Protein AF-A0A1X0P0J3-F1 (afdb_monomer_lite)

pLDDT: mean 72.19, std 22.81, range [39.84, 98.62]

Structure (mmCIF, N/CA/C/O backbone):
data_AF-A0A1X0P0J3-F1
#
_entry.id   AF-A0A1X0P0J3-F1
#
loop_
_atom_site.group_PDB
_atom_site.id
_atom_site.type_symbol
_atom_site.label_atom_id
_atom_site.label_alt_id
_atom_site.label_comp_id
_atom_site.label_asym_id
_atom_site.label_entity_id
_atom_site.label_seq_id
_atom_site.pdbx_PDB_ins_code
_atom_site.Cartn_x
_atom_site.Cartn_y
_atom_site.Cartn_z
_atom_site.occupancy
_atom_site.B_iso_or_equiv
_atom_site.auth_seq_id
_atom_site.auth_comp_id
_atom_site.auth_asym_id
_atom_site.auth_atom_id
_atom_site.pdbx_PDB_model_num
ATOM 1 N N . ASN A 1 1 ? -61.543 55.294 -42.633 1.00 41.19 1 ASN A N 1
ATOM 2 C CA . ASN A 1 1 ? -61.631 54.876 -41.220 1.00 41.19 1 ASN A CA 1
ATOM 3 C C . ASN A 1 1 ? -60.413 54.058 -40.850 1.00 41.19 1 ASN A C 1
ATOM 5 O O . ASN A 1 1 ? -60.081 53.124 -41.562 1.00 41.19 1 ASN A O 1
ATOM 9 N N . ASN A 1 2 ? -59.740 54.522 -39.799 1.00 43.94 2 ASN A N 1
ATOM 10 C CA . ASN A 1 2 ? -58.413 54.16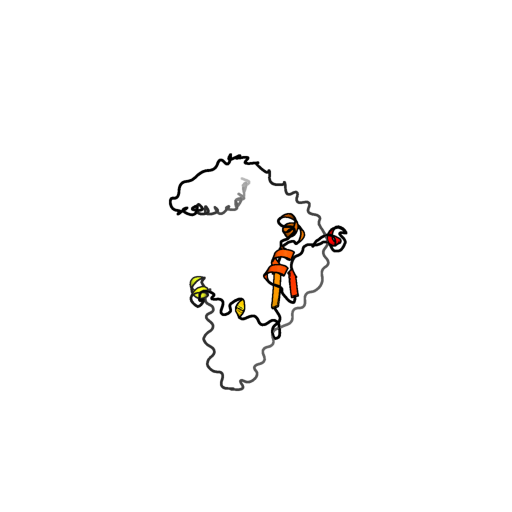6 -39.297 1.00 43.94 2 ASN A CA 1
ATOM 11 C C . ASN A 1 2 ? -58.091 52.665 -39.238 1.00 43.94 2 ASN A C 1
ATOM 13 O O . ASN A 1 2 ? -58.810 51.905 -38.595 1.00 43.94 2 ASN A O 1
ATOM 17 N N . ASN A 1 3 ? -56.944 52.284 -39.810 1.00 49.81 3 ASN A N 1
ATOM 18 C CA . ASN A 1 3 ? -56.288 51.001 -39.559 1.00 49.81 3 ASN A CA 1
ATOM 19 C C . ASN A 1 3 ? -55.275 51.162 -38.416 1.00 49.81 3 ASN A C 1
ATOM 21 O O . ASN A 1 3 ? -54.282 51.877 -38.547 1.00 49.81 3 ASN A O 1
ATOM 25 N N . ASN A 1 4 ? -55.564 50.504 -37.291 1.00 55.84 4 ASN A N 1
ATOM 26 C CA . ASN A 1 4 ? -54.748 50.472 -36.080 1.00 55.84 4 ASN A CA 1
ATOM 27 C C . ASN A 1 4 ? -53.515 49.569 -36.252 1.00 55.84 4 ASN A C 1
ATOM 29 O O . ASN A 1 4 ? -53.642 48.367 -36.477 1.00 55.84 4 ASN A O 1
A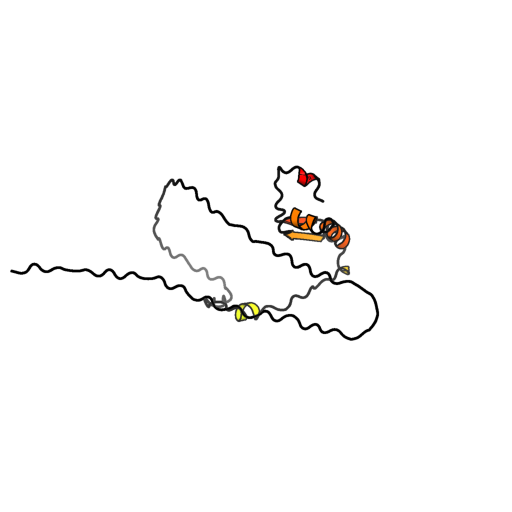TOM 33 N N . ASN A 1 5 ? -52.332 50.156 -36.061 1.00 53.38 5 ASN A N 1
ATOM 34 C CA . ASN A 1 5 ? -51.058 49.460 -35.879 1.00 53.38 5 ASN A CA 1
ATOM 35 C C . ASN A 1 5 ? -50.952 48.909 -34.446 1.00 53.38 5 ASN A C 1
ATOM 37 O O . ASN A 1 5 ? -50.861 49.683 -33.494 1.00 53.38 5 ASN A O 1
ATOM 41 N N . ASN A 1 6 ? -50.896 47.583 -34.299 1.00 53.59 6 ASN A N 1
ATOM 42 C CA . ASN A 1 6 ? -50.547 46.907 -33.046 1.00 53.59 6 ASN A CA 1
ATOM 43 C C . ASN A 1 6 ? -49.042 46.587 -33.020 1.00 53.59 6 ASN A C 1
ATOM 45 O O . ASN A 1 6 ? -48.589 45.651 -33.678 1.00 53.59 6 ASN A O 1
ATOM 49 N N . ASN A 1 7 ? -48.282 47.346 -32.226 1.00 49.31 7 ASN A N 1
ATOM 50 C CA . ASN A 1 7 ? -46.892 47.048 -31.872 1.00 49.31 7 ASN A CA 1
ATOM 51 C C . ASN A 1 7 ? -46.847 46.135 -30.635 1.00 49.31 7 ASN A C 1
ATOM 53 O O . ASN A 1 7 ? -47.183 46.564 -29.532 1.00 49.31 7 ASN A O 1
ATOM 57 N N . ASN A 1 8 ? -46.388 44.894 -30.813 1.00 50.81 8 ASN A N 1
ATOM 58 C CA . ASN A 1 8 ? -46.077 43.968 -29.723 1.00 50.81 8 ASN A CA 1
ATOM 59 C C . ASN A 1 8 ? -44.616 44.133 -29.274 1.00 50.81 8 ASN A C 1
ATOM 61 O O . ASN A 1 8 ? -43.682 43.842 -30.020 1.00 50.81 8 ASN A O 1
ATOM 65 N N . ASN A 1 9 ? -44.438 44.565 -28.024 1.00 46.41 9 ASN A N 1
ATOM 66 C CA . ASN A 1 9 ? -43.156 44.646 -27.327 1.00 46.41 9 ASN A CA 1
ATOM 67 C C . ASN A 1 9 ? -42.702 43.255 -26.849 1.00 46.41 9 ASN A C 1
ATOM 69 O O . ASN A 1 9 ? -43.310 42.675 -25.951 1.00 46.41 9 ASN A O 1
ATOM 73 N N . ASN A 1 10 ? -41.590 42.752 -27.392 1.00 44.41 10 ASN A N 1
ATOM 74 C CA . ASN A 1 10 ? -40.886 41.579 -26.870 1.00 44.41 10 ASN A CA 1
ATOM 75 C C . ASN A 1 10 ? -39.864 42.001 -25.803 1.00 44.41 10 ASN A C 1
ATOM 77 O O . ASN A 1 10 ? -38.818 42.569 -26.113 1.00 44.41 10 ASN A O 1
ATOM 81 N N . SER A 1 11 ? -40.150 41.689 -24.537 1.00 44.62 11 SER A N 1
ATOM 82 C CA . SER A 1 11 ? -39.219 41.850 -23.417 1.00 44.62 11 SER A CA 1
ATOM 83 C C . SER A 1 11 ? -38.195 40.707 -23.385 1.00 44.62 11 SER A C 1
ATOM 85 O O . SER A 1 11 ? -38.534 39.558 -23.087 1.00 44.62 11 SER A O 1
ATOM 87 N N . SER A 1 12 ? -36.929 41.021 -23.643 1.00 46.22 12 SER A N 1
ATOM 88 C CA . SER A 1 12 ? -35.790 40.117 -23.470 1.00 46.22 12 SER A CA 1
ATOM 89 C C . SER A 1 12 ? -35.457 39.921 -21.984 1.00 46.22 12 SER A C 1
ATOM 91 O O . SER A 1 12 ? -35.031 40.858 -21.309 1.00 46.22 12 SER A O 1
ATOM 93 N N . LYS A 1 13 ? -35.605 38.693 -21.467 1.00 46.78 13 LYS A N 1
ATOM 94 C CA . LYS A 1 13 ? -35.096 38.288 -20.144 1.00 46.78 13 LYS A CA 1
ATOM 95 C C . LYS A 1 13 ? -33.572 38.131 -20.195 1.00 46.78 13 LYS A C 1
ATOM 97 O O . LYS A 1 13 ? -33.063 37.130 -20.693 1.00 46.78 13 LYS A O 1
ATOM 102 N N . SER A 1 14 ? -32.843 39.096 -19.643 1.00 49.88 14 SER A N 1
ATOM 103 C CA . SER A 1 14 ? -31.413 38.978 -19.347 1.00 49.88 14 SER A CA 1
ATOM 104 C C . SER A 1 14 ? -31.195 38.072 -18.129 1.00 49.88 14 SER A C 1
ATOM 106 O O . SER A 1 14 ? -31.660 38.376 -17.029 1.00 49.88 14 SER A O 1
ATOM 108 N N . GLY A 1 15 ? -30.487 36.957 -18.319 1.00 45.12 15 GLY A N 1
ATOM 109 C CA . GLY A 1 15 ? -30.097 36.036 -17.251 1.00 45.12 15 GLY A CA 1
ATOM 110 C C . GLY A 1 15 ? -29.150 36.693 -16.243 1.00 45.12 15 GLY A C 1
ATOM 111 O O . GLY A 1 15 ? -28.039 37.097 -16.587 1.00 45.12 15 GLY A O 1
ATOM 112 N N . GLY A 1 16 ? -29.591 36.784 -14.988 1.00 49.69 16 GLY A N 1
ATOM 113 C CA . GLY A 1 16 ? -28.795 37.296 -13.877 1.00 49.69 16 GLY A CA 1
ATOM 114 C C . GLY A 1 16 ? -27.615 36.377 -13.556 1.00 49.69 16 GLY A C 1
ATOM 115 O O . GLY A 1 16 ? -27.794 35.246 -13.105 1.00 49.69 16 GLY A O 1
ATOM 116 N N . LYS A 1 17 ? -26.392 36.874 -13.760 1.00 58.16 17 LYS A N 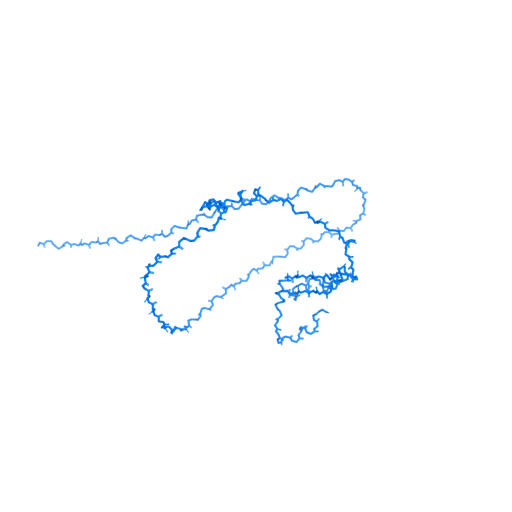1
ATOM 117 C CA . LYS A 1 17 ? -25.173 36.253 -13.232 1.00 58.16 17 LYS A CA 1
ATOM 118 C C . LYS A 1 17 ? -25.146 36.469 -11.717 1.00 58.16 17 LYS A C 1
ATOM 120 O O . LYS A 1 17 ? -25.064 37.604 -11.257 1.00 58.16 17 LYS A O 1
ATOM 125 N N . ARG A 1 18 ? -25.224 35.384 -10.941 1.00 59.72 18 ARG A N 1
ATOM 126 C CA . ARG A 1 18 ? -25.043 35.423 -9.482 1.00 59.72 18 ARG A CA 1
ATOM 127 C C . ARG A 1 18 ? -23.614 35.889 -9.148 1.00 59.72 18 ARG A C 1
ATOM 129 O O . ARG A 1 18 ? -22.672 35.299 -9.685 1.00 59.72 18 ARG A O 1
ATOM 136 N N . PRO A 1 19 ? -23.426 36.894 -8.276 1.00 60.94 19 PRO A N 1
ATOM 137 C CA . PRO A 1 19 ? -22.100 37.273 -7.805 1.00 60.94 19 PRO A CA 1
ATOM 138 C C . PRO A 1 19 ? -21.511 36.135 -6.964 1.00 60.94 19 PRO A C 1
ATOM 140 O O . PRO A 1 19 ? -22.166 35.596 -6.073 1.00 60.94 19 PRO A O 1
ATOM 143 N N . ARG A 1 20 ? -20.275 35.739 -7.281 1.00 67.75 20 ARG A N 1
ATOM 144 C CA . ARG A 1 20 ? -19.498 34.801 -6.465 1.00 67.75 20 ARG A CA 1
ATOM 145 C C . ARG A 1 20 ? -18.982 35.548 -5.239 1.00 67.75 20 ARG A C 1
ATOM 147 O O . ARG A 1 20 ? -18.402 36.621 -5.379 1.00 67.75 20 ARG A O 1
ATOM 154 N N . SER A 1 21 ? -19.201 34.980 -4.059 1.00 72.81 21 SER A N 1
ATOM 155 C CA . SER A 1 21 ? -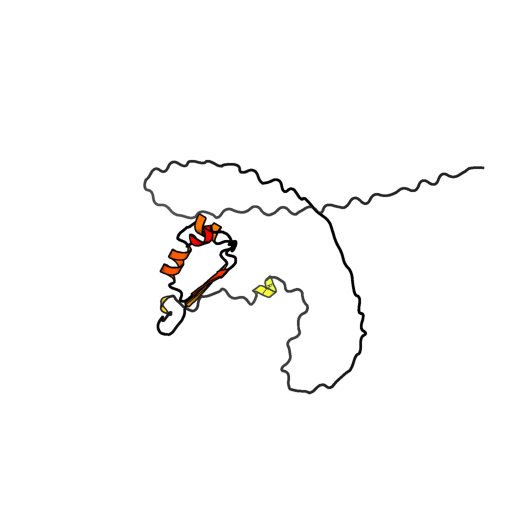18.655 35.477 -2.798 1.00 72.81 21 SER A CA 1
ATOM 156 C C . SER A 1 21 ? -17.117 35.464 -2.830 1.00 72.81 21 SER A C 1
ATOM 158 O O . SER A 1 21 ? -16.546 34.473 -3.297 1.00 72.81 21 SER A O 1
ATOM 160 N N . PRO A 1 22 ? -16.436 36.517 -2.338 1.00 67.81 22 PRO A N 1
ATOM 161 C CA . PRO A 1 22 ? -14.983 36.528 -2.209 1.00 67.81 22 PRO A CA 1
ATOM 162 C C . PRO A 1 22 ? -14.531 35.442 -1.229 1.00 67.81 22 PRO A C 1
ATOM 164 O O . PRO A 1 22 ? -15.082 35.322 -0.136 1.00 67.81 22 PRO A O 1
ATOM 167 N N . SER A 1 23 ? -13.531 34.652 -1.614 1.00 67.75 23 SER A N 1
ATOM 168 C CA . SER A 1 23 ? -12.876 33.728 -0.690 1.00 67.75 23 SER A CA 1
ATOM 169 C C . SER A 1 23 ? -12.108 34.515 0.382 1.00 67.75 23 SER A C 1
ATOM 171 O O . SER A 1 23 ? -11.498 35.536 0.051 1.00 67.75 23 SER A O 1
ATOM 173 N N . PRO A 1 24 ? -12.116 34.065 1.649 1.00 68.81 24 PRO A N 1
ATOM 174 C CA . PRO A 1 24 ? -11.366 34.721 2.710 1.00 68.81 24 PRO A CA 1
ATOM 175 C C . PRO A 1 24 ? -9.849 34.652 2.445 1.00 68.81 24 PRO A C 1
ATOM 177 O O . PRO A 1 24 ? -9.368 33.677 1.858 1.00 68.81 24 PRO A O 1
ATOM 180 N N . PRO A 1 25 ? -9.087 35.679 2.858 1.00 70.44 25 PRO A N 1
ATOM 181 C CA . PRO A 1 25 ? -7.639 35.705 2.702 1.00 70.44 25 PRO A CA 1
ATOM 182 C C . PRO A 1 25 ? -6.984 34.610 3.551 1.00 70.44 25 PRO A C 1
ATOM 184 O O . PRO A 1 25 ? -7.289 34.456 4.731 1.00 70.44 25 PRO A O 1
ATOM 187 N N . ALA A 1 26 ? -6.066 33.858 2.944 1.00 63.19 26 ALA A N 1
ATOM 188 C CA . ALA A 1 26 ? -5.271 32.855 3.638 1.00 63.19 26 ALA A CA 1
ATOM 189 C C . ALA A 1 26 ? -4.280 33.542 4.589 1.00 63.19 26 ALA A C 1
ATOM 191 O O . ALA A 1 26 ? -3.363 34.238 4.148 1.00 63.19 26 ALA A O 1
ATOM 192 N N . THR A 1 27 ? -4.462 33.349 5.892 1.00 69.62 27 THR A N 1
ATOM 193 C CA . THR A 1 27 ? -3.510 33.789 6.914 1.00 69.62 27 THR A CA 1
ATOM 194 C C . THR A 1 27 ? -2.280 32.874 6.877 1.00 69.62 27 THR A C 1
ATOM 196 O O . THR A 1 27 ? -2.433 31.660 7.028 1.00 69.62 27 THR A O 1
ATOM 199 N N . PRO A 1 28 ? -1.058 33.397 6.671 1.00 69.25 28 PRO A N 1
ATOM 200 C CA . PRO A 1 28 ? 0.145 32.576 6.731 1.00 69.25 28 PRO A CA 1
ATOM 201 C C . PRO A 1 28 ? 0.428 32.128 8.177 1.00 69.25 28 PRO A C 1
ATOM 203 O O . PRO A 1 28 ? 0.142 32.876 9.118 1.00 69.25 28 PRO A O 1
ATOM 206 N N . PRO A 1 29 ? 1.007 30.931 8.382 1.00 61.94 29 PRO A N 1
ATOM 207 C CA . PRO A 1 29 ? 1.360 30.450 9.710 1.00 61.94 29 PRO A CA 1
ATOM 208 C C . PRO A 1 29 ? 2.433 31.338 10.354 1.00 61.94 29 PRO A C 1
ATOM 210 O O . PRO A 1 29 ? 3.434 31.709 9.738 1.00 61.94 29 PRO A O 1
ATOM 213 N N . ARG A 1 30 ? 2.200 31.669 11.625 1.00 56.94 30 ARG A N 1
ATOM 214 C CA . ARG A 1 30 ? 3.095 32.444 12.485 1.00 56.94 30 ARG A CA 1
ATOM 215 C C . ARG A 1 30 ? 4.323 31.592 12.813 1.00 56.94 30 ARG A C 1
ATOM 217 O O . ARG A 1 30 ? 4.213 30.599 13.523 1.00 56.94 30 ARG A O 1
ATOM 224 N N . ASN A 1 31 ? 5.480 31.980 12.283 1.00 52.06 31 ASN A N 1
ATOM 225 C CA . ASN A 1 31 ? 6.755 31.322 12.548 1.00 52.06 31 ASN A CA 1
ATOM 226 C C . ASN A 1 31 ? 7.214 31.665 13.977 1.00 52.06 31 ASN A C 1
ATOM 228 O O . ASN A 1 31 ? 7.634 32.791 14.244 1.00 52.06 31 ASN A O 1
ATOM 232 N N . ILE A 1 32 ? 7.063 30.719 14.903 1.00 58.16 32 ILE A N 1
ATOM 233 C CA . ILE A 1 32 ? 7.605 30.798 16.261 1.00 58.16 32 ILE A CA 1
ATOM 234 C C . ILE A 1 32 ? 8.791 29.843 16.298 1.00 58.16 32 ILE A C 1
ATOM 236 O O . ILE A 1 32 ? 8.578 28.642 16.354 1.00 58.16 32 ILE A O 1
ATOM 240 N N . ASN A 1 33 ? 10.004 30.390 16.234 1.00 50.84 33 ASN A N 1
ATOM 241 C CA . ASN A 1 33 ? 11.258 29.809 16.728 1.00 50.84 33 ASN A CA 1
ATOM 242 C C . ASN A 1 33 ? 12.239 30.986 16.857 1.00 50.84 33 ASN A C 1
ATOM 244 O O . ASN A 1 33 ? 12.524 31.669 15.878 1.00 50.84 33 ASN A O 1
ATOM 248 N N . SER A 1 34 ? 12.496 31.468 18.072 1.00 42.75 34 SER A N 1
ATOM 249 C CA . SER A 1 34 ? 13.413 30.912 19.079 1.00 42.75 34 SER A CA 1
ATOM 250 C C . SER A 1 34 ? 14.876 31.037 18.650 1.00 42.75 34 SER A C 1
ATOM 252 O O . SER A 1 34 ? 15.337 30.450 17.676 1.00 42.75 34 SER A O 1
ATOM 254 N N . THR A 1 35 ? 15.553 31.892 19.403 1.00 47.62 35 THR A N 1
ATOM 255 C CA . THR A 1 35 ? 16.930 32.369 19.345 1.00 47.62 35 THR A CA 1
ATOM 256 C C . THR A 1 35 ? 17.983 31.265 19.423 1.00 47.62 35 THR A C 1
ATOM 258 O O . THR A 1 35 ? 18.082 30.597 20.443 1.00 47.62 35 THR A O 1
ATOM 261 N N . HIS A 1 36 ? 18.857 31.194 18.416 1.00 45.72 36 HIS A N 1
ATOM 262 C CA . HIS A 1 36 ? 20.285 30.890 18.576 1.00 45.72 36 HIS A CA 1
ATOM 263 C C . HIS A 1 36 ? 21.076 31.503 17.404 1.00 45.72 36 HIS A C 1
ATOM 265 O O . HIS A 1 36 ? 20.654 31.361 16.255 1.00 45.72 36 HIS A O 1
ATOM 271 N N . PRO A 1 37 ? 22.210 32.187 17.651 1.00 57.25 37 PRO A N 1
ATOM 272 C CA . PRO A 1 37 ? 23.088 32.661 16.593 1.00 57.25 37 PRO A CA 1
ATOM 273 C C . PRO A 1 37 ? 24.133 31.585 16.279 1.00 57.25 37 PRO A C 1
ATOM 275 O O . PRO A 1 37 ? 24.759 31.058 17.195 1.00 57.25 37 PRO A O 1
ATOM 278 N N . ASN A 1 38 ? 24.328 31.266 14.997 1.00 43.97 38 ASN A N 1
ATOM 279 C CA . ASN A 1 38 ? 25.653 31.205 14.369 1.00 43.97 38 ASN A CA 1
ATOM 280 C C . ASN A 1 38 ? 25.582 30.689 12.921 1.00 43.97 38 ASN A C 1
ATOM 282 O O . ASN A 1 38 ? 25.259 29.539 12.660 1.00 43.97 38 ASN A O 1
ATOM 286 N N . ASN A 1 39 ? 25.997 31.578 12.018 1.00 43.59 39 ASN A N 1
ATOM 287 C CA . ASN A 1 39 ? 26.996 31.330 10.981 1.00 43.59 39 ASN A CA 1
ATOM 288 C C . ASN A 1 39 ? 26.708 30.257 9.907 1.00 43.59 39 ASN A C 1
ATOM 290 O O . ASN A 1 39 ? 26.990 29.078 10.092 1.00 43.59 39 ASN A O 1
ATOM 294 N N . SER A 1 40 ? 26.270 30.689 8.718 1.00 45.62 40 SER A N 1
ATOM 295 C CA . SER A 1 40 ? 26.997 30.472 7.448 1.00 45.62 40 SER A CA 1
ATOM 296 C C . SER A 1 40 ? 26.187 30.946 6.229 1.00 45.62 40 SER A C 1
ATOM 298 O O . SER A 1 40 ? 24.967 30.819 6.157 1.00 45.62 40 SER A O 1
ATOM 300 N N . ASN A 1 41 ? 26.915 31.543 5.283 1.00 51.56 41 ASN A N 1
ATOM 301 C CA . ASN A 1 41 ? 26.478 32.108 4.007 1.00 51.56 41 ASN A CA 1
ATOM 302 C C . ASN A 1 41 ? 25.665 31.140 3.138 1.00 51.56 41 ASN A C 1
ATOM 304 O O . ASN A 1 41 ? 26.213 30.133 2.694 1.00 51.56 41 ASN A O 1
ATOM 308 N N . ILE A 1 42 ? 24.444 31.524 2.746 1.00 47.72 42 ILE A N 1
ATOM 309 C CA . ILE A 1 42 ? 23.784 30.979 1.549 1.00 47.72 42 ILE A CA 1
ATOM 310 C C . ILE A 1 42 ? 23.076 32.114 0.797 1.00 47.72 42 ILE A C 1
ATOM 312 O O . ILE A 1 42 ? 22.136 32.733 1.293 1.00 47.72 42 ILE A O 1
ATOM 316 N N . ASN A 1 43 ? 23.558 32.377 -0.420 1.00 47.97 43 ASN A N 1
ATOM 317 C CA . ASN A 1 43 ? 22.995 33.324 -1.378 1.00 47.97 43 ASN A CA 1
ATOM 318 C C . ASN A 1 43 ? 21.579 32.902 -1.801 1.00 47.97 43 ASN A C 1
ATOM 320 O O . ASN A 1 43 ? 21.373 31.839 -2.385 1.00 47.97 43 ASN A O 1
ATOM 324 N N . ILE A 1 44 ? 20.612 33.779 -1.540 1.00 41.81 44 ILE A N 1
ATOM 325 C CA . ILE A 1 44 ? 19.211 33.651 -1.942 1.00 41.81 44 ILE A CA 1
ATOM 326 C C . ILE A 1 44 ? 19.083 34.102 -3.403 1.00 41.81 44 ILE A C 1
ATOM 328 O O . ILE A 1 44 ? 19.226 35.283 -3.711 1.00 41.81 44 ILE A O 1
ATOM 332 N N . CYS A 1 45 ? 18.792 33.164 -4.307 1.00 45.50 45 CYS A N 1
ATOM 333 C CA . CYS A 1 45 ? 18.462 33.451 -5.702 1.00 45.50 45 CYS A CA 1
ATOM 334 C C . CYS A 1 45 ? 16.938 33.348 -5.893 1.00 45.50 45 CYS A C 1
ATOM 336 O O . CYS A 1 45 ? 16.368 32.260 -5.980 1.00 45.50 45 CYS A O 1
ATOM 338 N N . THR A 1 46 ? 16.255 34.493 -5.911 1.00 43.28 46 THR A N 1
ATOM 339 C CA . THR A 1 46 ? 14.807 34.630 -6.129 1.00 43.28 46 THR A CA 1
ATOM 340 C C . THR A 1 46 ? 14.480 34.704 -7.624 1.00 43.28 46 THR A C 1
ATOM 342 O O . THR A 1 46 ? 14.260 35.773 -8.186 1.00 43.28 46 THR A O 1
ATOM 345 N N . GLY A 1 47 ? 14.407 33.549 -8.289 1.00 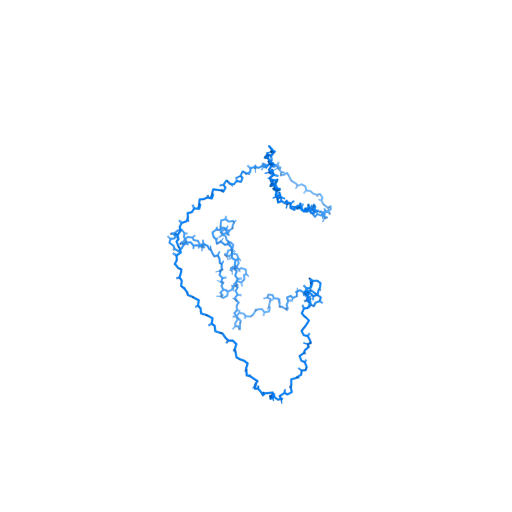40.09 47 GLY A N 1
ATOM 346 C CA . GLY A 1 47 ? 13.934 33.429 -9.674 1.00 40.09 47 GLY A CA 1
ATOM 347 C C . GLY A 1 47 ? 12.469 32.992 -9.748 1.00 40.09 47 GLY A C 1
ATOM 348 O O . GLY A 1 47 ? 12.175 31.801 -9.799 1.00 40.09 47 GLY A O 1
ATOM 349 N N . ARG A 1 48 ? 11.528 33.944 -9.744 1.00 42.81 48 ARG A N 1
ATOM 350 C CA . ARG A 1 48 ? 10.083 33.684 -9.888 1.00 42.81 48 ARG A CA 1
ATOM 351 C C . ARG A 1 48 ? 9.716 33.609 -11.376 1.00 42.81 48 ARG A C 1
ATOM 353 O O . ARG A 1 48 ? 9.320 34.605 -11.977 1.00 42.81 48 ARG A O 1
ATOM 360 N N . SER A 1 49 ? 9.860 32.430 -11.973 1.00 46.53 49 SER A N 1
ATOM 361 C CA . SER A 1 49 ? 9.486 32.168 -13.369 1.00 46.53 49 SER A CA 1
ATOM 362 C C . SER A 1 49 ? 7.963 32.109 -13.521 1.00 46.53 49 SER A C 1
ATOM 364 O O . SER A 1 49 ? 7.300 31.248 -12.945 1.00 46.53 49 SER A O 1
ATOM 366 N N . LYS A 1 50 ? 7.401 33.044 -14.292 1.00 51.50 50 LYS A N 1
ATOM 367 C CA . LYS A 1 50 ? 5.993 33.062 -14.710 1.00 51.50 50 LYS A CA 1
ATOM 368 C C . LYS A 1 50 ? 5.763 31.948 -15.738 1.00 51.50 50 LYS A C 1
ATOM 370 O O . LYS A 1 50 ? 6.345 31.998 -16.817 1.00 51.50 50 LYS A O 1
ATOM 375 N N . THR A 1 51 ? 4.909 30.976 -15.435 1.00 55.50 51 THR A N 1
ATOM 376 C CA . THR A 1 51 ? 4.399 30.016 -16.424 1.00 55.50 51 THR A CA 1
ATOM 377 C C . THR A 1 51 ? 3.064 30.511 -17.002 1.00 55.50 51 THR A C 1
ATOM 379 O O . THR A 1 51 ? 2.188 30.923 -16.239 1.00 55.50 51 THR A O 1
ATOM 382 N N . PRO A 1 52 ? 2.875 30.504 -18.334 1.00 51.56 52 PRO A N 1
ATOM 383 C CA . PRO A 1 52 ? 1.575 30.738 -18.954 1.00 51.56 52 PRO A CA 1
ATOM 384 C C . PRO A 1 52 ? 0.735 29.449 -18.971 1.00 51.56 52 PRO A C 1
ATOM 386 O O . PRO A 1 52 ? 1.221 28.375 -19.325 1.00 51.56 52 PRO A O 1
ATOM 389 N N . SER A 1 53 ? -0.536 29.560 -18.584 1.00 57.12 53 SER A N 1
ATOM 390 C CA . SER A 1 53 ? -1.528 28.476 -18.640 1.00 57.12 53 SER A CA 1
ATOM 391 C C . SER A 1 53 ? -1.940 28.136 -20.086 1.00 57.12 53 SER A C 1
ATOM 393 O O . SER A 1 53 ? -1.938 29.025 -20.940 1.00 57.12 53 SER A O 1
ATOM 395 N N . PRO A 1 54 ? -2.345 26.883 -20.375 1.00 53.91 54 PRO A N 1
ATOM 396 C CA . PRO A 1 54 ? -2.649 26.425 -21.729 1.00 53.91 54 PRO A CA 1
ATOM 397 C C . PRO A 1 54 ? -4.039 26.862 -22.221 1.00 53.91 54 PRO A C 1
ATOM 399 O O . PRO A 1 54 ? -5.019 26.868 -21.472 1.00 53.91 54 PRO A O 1
ATOM 402 N N . ILE A 1 55 ? -4.121 27.168 -23.519 1.00 50.94 55 ILE A N 1
ATOM 403 C CA . ILE A 1 55 ? -5.365 27.395 -24.265 1.00 50.94 55 ILE A CA 1
ATOM 404 C C . ILE A 1 55 ? -6.060 26.042 -24.465 1.00 50.94 55 ILE A C 1
ATOM 406 O O . ILE A 1 55 ? -5.522 25.134 -25.093 1.00 50.94 55 ILE A O 1
ATOM 410 N N . ARG A 1 56 ? -7.267 25.912 -23.913 1.00 46.09 56 ARG A N 1
ATOM 411 C CA . ARG A 1 56 ? -8.140 24.741 -24.046 1.00 46.09 56 ARG A CA 1
ATOM 412 C C . ARG A 1 56 ? -8.960 24.884 -25.332 1.00 46.09 56 ARG A C 1
ATOM 414 O O . ARG A 1 56 ? -9.954 25.603 -25.330 1.00 46.09 56 ARG A O 1
ATOM 421 N N . SER A 1 57 ? -8.553 24.225 -26.417 1.00 47.59 57 SER A N 1
ATOM 422 C CA . SER A 1 57 ? -9.384 24.087 -27.618 1.00 47.59 57 SER A CA 1
ATOM 423 C C . SER A 1 57 ? -10.385 22.944 -27.430 1.00 47.59 57 SER A C 1
ATOM 425 O O . SER A 1 57 ? -10.034 21.804 -27.131 1.00 47.59 57 SER A O 1
ATOM 427 N N . SER A 1 58 ? -11.666 23.271 -27.554 1.00 39.84 58 SER A N 1
ATOM 428 C CA . SER A 1 58 ? -12.781 22.331 -27.571 1.00 39.84 58 SER A CA 1
ATOM 429 C C . SER A 1 58 ? -13.165 22.055 -29.023 1.00 39.84 58 SER A C 1
ATOM 431 O O . SER A 1 58 ? -13.830 22.883 -29.641 1.00 39.84 58 SER A O 1
ATOM 433 N N . HIS A 1 59 ? -12.767 20.902 -29.559 1.00 45.00 59 HIS A N 1
ATOM 434 C CA . HIS A 1 59 ? -13.362 20.362 -30.780 1.00 45.00 59 HIS A CA 1
ATOM 435 C C . HIS A 1 59 ? -14.383 19.294 -30.396 1.00 45.00 59 HIS A C 1
ATOM 437 O O . HIS A 1 59 ? -14.043 18.190 -29.978 1.00 45.00 59 HIS A O 1
ATOM 443 N N . SER A 1 60 ? -15.650 19.686 -30.496 1.00 42.50 60 SER A N 1
ATOM 444 C CA . SER A 1 60 ? -16.822 18.824 -30.508 1.00 42.50 60 SER A CA 1
ATOM 445 C C . SER A 1 60 ? -16.943 18.148 -31.870 1.00 42.50 60 SER A C 1
ATOM 447 O O . SER A 1 60 ? -16.909 18.832 -32.891 1.00 42.50 60 SER A O 1
ATOM 449 N N . THR A 1 61 ? -17.154 16.836 -31.883 1.00 46.53 61 THR A N 1
ATOM 450 C CA . THR A 1 61 ? -17.773 16.144 -33.018 1.00 46.53 61 THR A CA 1
ATOM 451 C C . THR A 1 61 ? -18.951 15.315 -32.510 1.00 46.53 61 THR A C 1
ATOM 453 O O . THR A 1 61 ? -18.817 14.460 -31.637 1.00 46.53 61 THR A O 1
ATOM 456 N N . GLU A 1 62 ? -20.124 15.691 -33.022 1.00 42.66 62 GLU A N 1
ATOM 457 C CA . GLU A 1 62 ? -21.366 14.918 -33.167 1.00 42.66 62 GLU A CA 1
ATOM 458 C C . GLU A 1 62 ? -21.065 13.632 -33.975 1.00 42.66 62 GLU A C 1
ATOM 460 O O . GLU A 1 62 ? -20.047 13.575 -34.653 1.00 42.66 62 GLU A O 1
ATOM 465 N N . ALA A 1 63 ? -21.818 12.535 -34.045 1.00 43.16 63 ALA A N 1
ATOM 466 C CA . ALA A 1 63 ? -23.144 12.058 -33.652 1.00 43.16 63 ALA A CA 1
ATOM 467 C C . ALA A 1 63 ? -23.006 10.505 -33.579 1.00 43.16 63 ALA A C 1
ATOM 469 O O . ALA A 1 63 ? -22.062 9.956 -34.140 1.00 43.16 63 ALA A O 1
ATOM 470 N N . LYS A 1 64 ? -23.864 9.718 -32.922 1.00 51.28 64 LYS A N 1
ATOM 471 C CA . LYS A 1 64 ? -25.143 9.244 -33.476 1.00 51.28 64 LYS A CA 1
ATOM 472 C C . LYS A 1 64 ? -25.911 8.465 -32.397 1.00 51.28 64 LYS A C 1
ATOM 474 O O . LYS A 1 64 ? -25.314 7.747 -31.600 1.00 51.28 64 LYS A O 1
ATOM 479 N N . ARG A 1 65 ? -27.229 8.658 -32.405 1.00 48.62 65 ARG A N 1
ATOM 480 C CA . ARG A 1 65 ? -28.264 7.955 -31.635 1.00 48.62 65 ARG A CA 1
ATOM 481 C C . ARG A 1 65 ? -28.699 6.682 -32.366 1.00 48.62 65 ARG A C 1
ATOM 483 O O . ARG A 1 65 ? -28.719 6.734 -33.587 1.00 48.62 65 ARG A O 1
ATOM 490 N N . ASP A 1 66 ? -29.137 5.687 -31.595 1.00 51.09 66 ASP A N 1
ATOM 491 C CA . ASP A 1 66 ? -30.223 4.711 -31.837 1.00 51.09 66 ASP A CA 1
ATOM 492 C C . ASP A 1 66 ? -30.655 4.278 -30.407 1.00 51.09 66 ASP A C 1
ATOM 494 O O . ASP A 1 66 ? -29.803 3.862 -29.627 1.00 51.09 66 ASP A O 1
ATOM 498 N N . GLU A 1 67 ? -31.761 4.735 -29.805 1.00 54.75 67 GLU A N 1
ATOM 499 C CA . GLU A 1 67 ? -33.196 4.407 -29.967 1.00 54.75 67 GLU A CA 1
ATOM 500 C C . GLU A 1 67 ? -33.573 2.964 -29.548 1.00 54.75 67 GLU A C 1
ATOM 502 O O . GLU A 1 67 ? -32.843 2.033 -29.866 1.00 54.75 67 GLU A O 1
ATOM 507 N N . ILE A 1 68 ? -34.746 2.831 -28.881 1.00 51.81 68 ILE A N 1
ATOM 508 C CA . ILE A 1 68 ? -35.477 1.617 -28.404 1.00 51.81 68 ILE A CA 1
ATOM 509 C C . ILE A 1 68 ? -35.189 1.262 -26.916 1.00 51.81 68 ILE A C 1
ATOM 511 O O . ILE A 1 68 ? -34.041 1.203 -26.508 1.00 51.81 68 ILE A O 1
ATOM 515 N N . GLU A 1 69 ? -36.126 1.041 -25.981 1.00 52.91 69 GLU A N 1
ATOM 516 C CA . GLU A 1 69 ? -37.592 0.941 -25.976 1.00 52.91 69 GLU A CA 1
ATOM 517 C C . GLU A 1 69 ? -38.148 1.309 -24.588 1.00 52.91 69 GLU A C 1
ATOM 519 O O . GLU A 1 69 ? -37.486 1.186 -23.558 1.00 52.91 69 GLU A O 1
ATOM 524 N N . THR A 1 70 ? -39.411 1.721 -24.569 1.00 44.47 70 THR A N 1
ATOM 525 C CA . THR A 1 70 ? -40.190 2.058 -23.376 1.00 44.47 70 THR A CA 1
ATOM 526 C C . THR A 1 70 ? -41.000 0.842 -22.933 1.00 44.47 70 THR A C 1
ATOM 528 O O . THR A 1 70 ? -41.855 0.395 -23.689 1.00 44.47 70 THR A O 1
ATOM 531 N N . THR A 1 71 ? -40.868 0.385 -21.685 1.00 43.97 71 THR A N 1
ATOM 532 C CA . THR A 1 71 ? -41.872 -0.506 -21.073 1.00 43.97 71 THR A CA 1
ATOM 533 C C . THR A 1 71 ? -42.300 -0.003 -19.700 1.00 43.97 71 THR A C 1
ATOM 535 O O . THR A 1 71 ? -41.557 -0.035 -18.721 1.00 43.97 71 THR A O 1
ATOM 538 N N . LYS A 1 72 ? -43.545 0.480 -19.665 1.00 49.22 72 LYS A N 1
ATOM 539 C CA . LYS A 1 72 ? -44.349 0.776 -18.480 1.00 49.22 72 LYS A CA 1
ATOM 540 C C . LYS A 1 72 ? -44.923 -0.535 -17.935 1.00 49.22 72 LYS A C 1
ATOM 542 O O . LYS A 1 72 ? -45.617 -1.209 -18.688 1.00 49.22 72 LYS A O 1
ATOM 547 N N . THR A 1 73 ? -44.787 -0.805 -16.633 1.00 40.72 73 THR A N 1
ATOM 548 C CA . THR A 1 73 ? -45.646 -1.792 -15.951 1.00 40.72 73 THR A CA 1
ATOM 549 C C . THR A 1 73 ? -45.992 -1.356 -14.524 1.00 40.72 73 THR A C 1
ATOM 551 O O . THR A 1 73 ? -45.210 -1.462 -13.588 1.00 40.72 73 THR A O 1
ATOM 554 N N . THR A 1 74 ? -47.185 -0.777 -14.424 1.00 40.44 74 THR A N 1
ATOM 555 C CA . THR A 1 74 ? -48.282 -1.047 -13.481 1.00 40.44 74 THR A CA 1
ATOM 556 C C . THR A 1 74 ? -47.983 -1.518 -12.047 1.00 40.44 74 THR A C 1
ATOM 558 O O . THR A 1 74 ? -47.515 -2.622 -11.792 1.00 40.44 74 THR A O 1
ATOM 561 N N . LYS A 1 75 ? -48.457 -0.693 -11.102 1.00 48.41 75 LYS A N 1
ATOM 562 C CA . LYS A 1 75 ? -48.741 -0.995 -9.691 1.00 48.41 75 LYS A CA 1
ATOM 563 C C . LYS A 1 75 ? -49.536 -2.299 -9.517 1.00 48.41 75 LYS A C 1
ATOM 565 O O . LYS A 1 75 ? -50.590 -2.451 -10.134 1.00 48.41 75 LYS A O 1
ATOM 570 N N . LYS A 1 76 ? -49.156 -3.130 -8.540 1.00 47.19 76 LYS A N 1
ATOM 571 C CA . LYS A 1 76 ? -50.116 -3.971 -7.812 1.00 47.19 76 LYS A CA 1
ATOM 572 C C . LYS A 1 76 ? -49.677 -4.182 -6.364 1.00 47.19 76 LYS A C 1
ATOM 574 O O . LYS A 1 76 ? -48.638 -4.756 -6.071 1.00 47.19 76 LYS A O 1
ATOM 579 N N . THR A 1 77 ? -50.502 -3.652 -5.475 1.00 45.53 77 THR A N 1
ATOM 580 C CA . THR A 1 77 ? -50.513 -3.838 -4.030 1.00 45.53 77 THR A CA 1
ATOM 581 C C . THR A 1 77 ? -51.002 -5.241 -3.684 1.00 45.53 77 THR A C 1
ATOM 583 O O . THR A 1 77 ? -52.104 -5.622 -4.072 1.00 45.53 77 THR A O 1
ATOM 586 N N . THR A 1 78 ? -50.246 -5.971 -2.866 1.00 47.03 78 THR A N 1
ATOM 587 C CA . THR A 1 78 ? -50.774 -7.092 -2.077 1.00 47.03 78 THR A CA 1
ATOM 588 C C . THR A 1 78 ? -50.195 -7.045 -0.671 1.00 47.03 78 THR A C 1
ATOM 590 O O . THR A 1 78 ? -48.991 -7.166 -0.467 1.00 47.03 78 THR A O 1
ATOM 593 N N . LYS A 1 79 ? -51.094 -6.843 0.297 1.00 51.88 79 LYS A N 1
ATOM 594 C CA . LYS A 1 79 ? -50.875 -7.016 1.734 1.00 51.88 79 LYS A CA 1
ATOM 595 C C . LYS A 1 79 ? -50.557 -8.487 2.016 1.00 51.88 79 LYS A C 1
ATOM 597 O O . LYS A 1 79 ? -51.366 -9.342 1.669 1.00 51.88 79 LYS A O 1
ATOM 602 N N . ALA A 1 80 ? -49.468 -8.769 2.726 1.00 49.84 80 ALA A N 1
ATOM 603 C CA . ALA A 1 80 ? -49.272 -10.062 3.373 1.00 49.84 80 ALA A CA 1
ATOM 604 C C . ALA A 1 80 ? -48.529 -9.911 4.711 1.00 49.84 80 ALA A C 1
ATOM 606 O O . ALA A 1 80 ? -47.354 -9.576 4.766 1.00 49.84 80 ALA A O 1
ATOM 607 N N . LYS A 1 81 ? -49.312 -10.145 5.769 1.00 50.72 81 LYS A N 1
ATOM 608 C CA . LYS A 1 81 ? -49.001 -10.821 7.036 1.00 50.72 81 LYS A CA 1
ATOM 609 C C . LYS A 1 81 ? -47.702 -10.459 7.780 1.00 50.72 81 LYS A C 1
ATOM 611 O O . LYS A 1 81 ? -46.626 -10.988 7.545 1.00 50.72 81 LYS A O 1
ATOM 616 N N . LYS A 1 82 ? -47.921 -9.631 8.803 1.00 50.09 82 LYS A N 1
ATOM 617 C CA . LYS A 1 82 ? -47.084 -9.375 9.976 1.00 50.09 82 LYS A CA 1
ATOM 618 C C . LYS A 1 82 ? -46.884 -10.671 10.778 1.00 50.09 82 LYS A C 1
ATOM 620 O O . LYS A 1 82 ? -47.828 -11.151 11.402 1.00 50.09 82 LYS A O 1
ATOM 625 N N . THR A 1 83 ? -45.664 -11.201 10.763 1.00 50.38 83 THR A N 1
ATOM 626 C CA . THR A 1 83 ? -45.182 -12.194 11.731 1.00 50.38 83 THR A CA 1
ATOM 627 C C . THR A 1 83 ? -44.398 -11.437 12.794 1.00 50.38 83 THR A C 1
ATOM 629 O O . THR A 1 83 ? -43.369 -10.829 12.511 1.00 50.38 83 THR A O 1
ATOM 632 N N . THR A 1 84 ? -44.950 -11.408 14.001 1.00 50.31 84 THR A N 1
ATOM 633 C CA . THR A 1 84 ? -44.409 -10.720 15.172 1.00 50.31 84 THR A CA 1
ATOM 634 C C . THR A 1 84 ? -43.260 -11.545 15.748 1.00 50.31 84 THR A C 1
ATOM 636 O O . THR A 1 84 ? -43.480 -12.433 16.564 1.00 50.31 84 THR A O 1
ATOM 639 N N . VAL A 1 85 ? -42.038 -11.274 15.300 1.00 51.09 85 VAL A N 1
ATOM 640 C CA . VAL A 1 85 ? -40.821 -11.589 16.060 1.00 51.09 85 VAL A CA 1
ATOM 641 C C . VAL A 1 85 ? -40.447 -10.298 16.780 1.00 51.09 85 VAL A C 1
ATOM 643 O O . VAL A 1 85 ? -40.517 -9.234 16.168 1.00 51.09 85 VAL A O 1
ATOM 646 N N . GLY A 1 86 ? -40.174 -10.370 18.085 1.00 53.72 86 GLY A N 1
ATOM 647 C CA . GLY A 1 86 ? -39.834 -9.218 18.920 1.00 53.72 86 GLY A CA 1
ATOM 648 C C . GLY A 1 86 ? -38.631 -8.478 18.349 1.00 53.72 86 GLY A C 1
ATOM 649 O O . GLY A 1 86 ? -37.502 -8.930 18.487 1.00 53.72 86 GLY A O 1
ATOM 650 N N . ILE A 1 87 ? -38.904 -7.382 17.649 1.00 50.81 87 ILE A N 1
ATOM 651 C CA . ILE A 1 87 ? -37.907 -6.445 17.152 1.00 50.81 87 ILE A CA 1
ATOM 652 C C . ILE A 1 87 ? -37.815 -5.373 18.227 1.00 50.81 87 ILE A C 1
ATOM 654 O O . ILE A 1 87 ? -38.763 -4.604 18.414 1.00 50.81 87 ILE A O 1
ATOM 658 N N . ASP A 1 88 ? -36.697 -5.368 18.949 1.00 59.66 88 ASP A N 1
ATOM 659 C CA . ASP A 1 88 ? -36.285 -4.236 19.767 1.00 59.66 88 ASP A CA 1
ATOM 660 C C . ASP A 1 88 ? -36.432 -2.955 18.942 1.00 59.66 88 ASP A C 1
ATOM 662 O O . ASP A 1 88 ? -36.047 -2.902 17.772 1.00 59.66 88 ASP A O 1
ATOM 666 N N . ALA A 1 89 ? -37.093 -1.964 19.538 1.00 62.75 89 ALA A N 1
ATOM 667 C CA . ALA A 1 89 ? -37.553 -0.754 18.876 1.00 62.75 89 ALA A CA 1
ATOM 668 C C . ALA A 1 89 ? -36.455 -0.138 17.994 1.00 62.75 89 ALA A C 1
ATOM 670 O O . ALA A 1 89 ? -35.459 0.385 18.490 1.00 62.75 89 ALA A O 1
ATOM 671 N N . ILE A 1 90 ? -36.662 -0.185 16.675 1.00 62.53 90 ILE A N 1
ATOM 672 C CA . ILE A 1 90 ? -35.840 0.543 15.710 1.00 62.53 90 ILE A CA 1
ATOM 673 C C . ILE A 1 90 ? -35.944 2.028 16.091 1.00 62.53 90 ILE A C 1
ATOM 675 O O . ILE A 1 90 ? -37.065 2.553 16.106 1.00 62.53 90 ILE A O 1
ATOM 679 N N . PRO A 1 91 ? -34.831 2.706 16.431 1.00 70.50 91 PRO A N 1
ATOM 680 C CA . PRO A 1 91 ? -34.879 4.122 16.758 1.00 70.50 91 PRO A CA 1
ATOM 681 C C . PRO A 1 91 ? -35.428 4.903 15.553 1.00 70.50 91 PRO A C 1
ATOM 683 O O . PRO A 1 91 ? -35.159 4.527 14.407 1.00 70.50 91 PRO A O 1
ATOM 686 N N . PRO A 1 92 ? -36.223 5.962 15.789 1.00 68.56 92 PRO A N 1
ATOM 687 C CA . PRO A 1 92 ? -36.843 6.736 14.722 1.00 68.56 92 PRO A CA 1
ATOM 688 C C . PRO A 1 92 ? -35.767 7.238 13.756 1.00 68.56 92 PRO A C 1
ATOM 690 O O . PRO A 1 92 ? -34.803 7.881 14.170 1.00 68.56 92 PRO A O 1
ATOM 693 N N . GLN A 1 93 ? -35.915 6.909 12.470 1.00 62.88 93 GLN A N 1
ATOM 694 C CA . GLN A 1 93 ? -35.057 7.468 11.434 1.00 62.88 93 GLN A CA 1
ATOM 695 C C . GLN A 1 93 ? -35.398 8.947 11.288 1.00 62.88 93 GLN A C 1
ATOM 697 O O . GLN A 1 93 ? -36.483 9.309 10.841 1.00 62.88 93 GLN A O 1
ATOM 702 N N . ASP A 1 94 ? -34.479 9.791 11.741 1.00 69.50 94 ASP A N 1
ATOM 703 C CA . ASP A 1 94 ? -34.556 11.228 11.553 1.00 69.50 94 ASP A CA 1
ATOM 704 C C . ASP A 1 94 ? -34.218 11.538 10.084 1.00 69.50 94 ASP A C 1
ATOM 706 O O . ASP A 1 94 ? -33.055 11.494 9.675 1.00 69.50 94 ASP A O 1
ATOM 710 N N . ASP A 1 95 ? -35.251 11.819 9.280 1.00 76.00 95 ASP A N 1
ATOM 711 C CA . ASP A 1 95 ? -35.147 12.288 7.886 1.00 76.00 95 ASP A CA 1
ATOM 712 C C . ASP A 1 95 ? -34.570 13.724 7.791 1.00 76.00 95 ASP A C 1
ATOM 714 O O . ASP A 1 95 ? -34.543 14.347 6.721 1.00 76.00 95 ASP A O 1
ATOM 718 N N . GLY A 1 96 ? -34.115 14.284 8.916 1.00 82.62 96 GLY A N 1
ATOM 719 C CA . GLY A 1 96 ? -33.445 15.568 9.003 1.00 82.62 96 GLY A CA 1
ATOM 720 C C . GLY A 1 96 ? -32.159 15.638 8.175 1.00 82.62 96 GLY A C 1
ATOM 721 O O . GLY A 1 96 ? -31.365 14.700 8.072 1.00 82.62 96 GLY A O 1
ATOM 722 N N . LYS A 1 97 ? -31.911 16.815 7.587 1.00 88.62 97 LYS A N 1
ATOM 723 C CA . LYS A 1 97 ? -30.629 17.124 6.943 1.00 88.62 97 LYS A CA 1
ATOM 724 C C . LYS A 1 97 ? -29.521 17.017 7.990 1.00 88.62 97 LYS A C 1
ATOM 726 O O . LYS A 1 97 ? -29.430 17.868 8.870 1.00 88.62 97 LYS A O 1
ATOM 731 N N . LYS A 1 98 ? -28.660 16.008 7.860 1.00 91.62 98 LYS A N 1
ATOM 732 C CA . LYS A 1 98 ? -27.479 15.850 8.713 1.00 91.62 98 LYS A CA 1
ATOM 733 C C . LYS A 1 98 ? -26.559 17.052 8.521 1.00 91.62 98 LYS A C 1
ATOM 735 O O . LYS A 1 98 ? -26.010 17.260 7.439 1.00 91.62 98 LYS A O 1
ATOM 740 N N . THR A 1 99 ? -26.446 17.874 9.556 1.00 94.94 99 THR A N 1
ATOM 741 C CA . THR A 1 99 ? -25.487 18.978 9.589 1.00 94.94 99 THR A CA 1
ATOM 742 C C . THR A 1 99 ? -24.092 18.427 9.861 1.00 94.94 99 THR A C 1
ATOM 744 O O . THR A 1 99 ? -23.949 17.369 10.468 1.00 94.94 99 THR A O 1
ATOM 747 N N . GLU A 1 100 ? -23.053 19.152 9.446 1.00 95.38 100 GLU A N 1
ATOM 748 C CA . GLU A 1 100 ? -21.663 18.791 9.745 1.00 95.38 100 GLU A CA 1
ATOM 749 C C . GLU A 1 100 ? -21.458 18.573 11.254 1.00 95.38 100 GLU A C 1
ATOM 751 O O . GLU A 1 100 ? -20.962 17.528 11.661 1.00 95.38 100 GLU A O 1
ATOM 756 N N . ALA A 1 101 ? -21.961 19.485 12.094 1.00 95.06 101 ALA A N 1
ATOM 757 C CA . ALA A 1 101 ? -21.899 19.352 13.550 1.00 95.06 101 ALA A CA 1
ATOM 758 C C . ALA A 1 101 ? -22.558 18.060 14.066 1.00 95.06 101 ALA A C 1
ATOM 760 O O . ALA A 1 101 ? -22.000 17.403 14.936 1.00 95.06 101 ALA A O 1
ATOM 761 N N . SER A 1 102 ? -23.709 17.667 13.507 1.00 93.38 102 SER A N 1
ATOM 762 C CA . SER A 1 102 ? -24.384 16.415 13.874 1.00 93.38 102 SER A CA 1
ATOM 763 C C . SER A 1 102 ? -23.646 15.165 13.387 1.00 93.38 102 SER A C 1
ATOM 765 O O . SER A 1 102 ? -23.818 14.105 13.980 1.00 93.38 102 SER A O 1
ATOM 767 N N . ILE A 1 103 ? -22.873 15.255 12.300 1.00 95.00 103 ILE A N 1
ATOM 768 C CA . ILE A 1 103 ? -22.068 14.135 11.792 1.00 95.00 103 ILE A CA 1
ATOM 769 C C . ILE A 1 103 ? -20.825 13.952 12.667 1.00 95.00 103 ILE A C 1
ATOM 771 O O . ILE A 1 103 ? -20.500 12.829 13.040 1.00 95.00 103 ILE A O 1
ATOM 775 N N . TRP A 1 104 ? -20.149 15.048 13.019 1.00 96.88 104 TRP A N 1
ATOM 776 C CA . TRP A 1 104 ? -18.898 14.999 13.778 1.00 96.88 104 TRP A CA 1
ATOM 777 C C . TRP A 1 104 ? -19.084 14.915 15.293 1.00 96.88 104 TRP A C 1
ATOM 779 O O . TRP A 1 104 ? -18.127 14.590 15.983 1.00 96.88 104 TRP A O 1
ATOM 789 N N . SER A 1 105 ? -20.286 15.146 15.834 1.00 96.44 105 SER A N 1
ATOM 790 C CA . SER A 1 105 ? -20.528 15.110 17.288 1.00 96.44 105 SER A CA 1
ATOM 791 C C . SER A 1 105 ? -20.242 13.758 17.946 1.00 96.44 105 SER A C 1
ATOM 793 O O . SER A 1 105 ? -20.155 13.688 19.164 1.00 96.44 105 SER A O 1
ATOM 795 N N . GLN A 1 106 ? -20.170 12.687 17.156 1.00 95.19 106 GLN A N 1
ATOM 796 C CA . GLN A 1 106 ? -19.873 11.328 17.619 1.00 95.19 106 GLN A CA 1
ATOM 797 C C . GLN A 1 106 ? -18.469 10.859 17.212 1.00 95.19 106 GLN A C 1
ATOM 799 O O . GLN A 1 106 ? -18.103 9.720 17.491 1.00 95.19 106 GLN A O 1
ATOM 804 N N . VAL A 1 107 ? -17.711 11.686 16.489 1.00 97.94 107 VAL A N 1
ATOM 805 C CA . VAL A 1 107 ? -16.394 11.310 15.979 1.00 97.94 107 VAL A CA 1
ATOM 806 C C . VAL A 1 107 ? -15.339 11.730 16.989 1.00 97.94 107 VAL A C 1
ATOM 808 O O . VAL A 1 107 ? -15.122 12.917 17.214 1.00 97.94 107 VAL A O 1
ATOM 811 N N . GLU A 1 108 ? -14.658 10.742 17.554 1.00 97.62 108 GLU A N 1
ATOM 812 C CA . GLU A 1 108 ? -13.493 10.948 18.408 1.00 97.62 108 GLU A CA 1
ATOM 813 C C . GLU A 1 108 ? -12.207 11.077 17.570 1.00 97.62 108 GLU A C 1
ATOM 815 O O . GLU A 1 108 ? -12.137 10.551 16.448 1.00 97.62 108 GLU A O 1
ATOM 820 N N . PRO A 1 109 ? -11.166 11.757 18.084 1.00 98.31 109 PRO A N 1
ATOM 821 C CA . PRO A 1 109 ? -9.851 11.769 17.456 1.00 98.31 109 PRO A CA 1
ATOM 822 C C . PRO A 1 109 ? -9.302 10.353 17.235 1.00 98.31 109 PRO A C 1
ATOM 824 O O . PRO A 1 109 ? -9.439 9.468 18.076 1.00 98.31 109 PRO A O 1
ATOM 827 N N . PHE A 1 110 ? -8.649 10.138 16.091 1.00 97.88 110 PHE A N 1
ATOM 828 C CA . PHE A 1 110 ? -8.029 8.851 15.789 1.00 97.88 110 PHE A CA 1
ATOM 829 C C . PHE A 1 110 ? -6.753 8.651 16.611 1.00 97.88 110 PHE A C 1
ATOM 831 O O . PHE A 1 110 ? -5.788 9.404 16.462 1.00 97.88 110 PHE A O 1
ATOM 838 N N . GLU A 1 111 ? -6.724 7.578 17.397 1.00 97.94 111 GLU A N 1
ATOM 839 C CA . GLU A 1 111 ? -5.545 7.118 18.126 1.00 97.94 111 GLU A CA 1
ATOM 840 C C . GLU A 1 111 ? -5.122 5.737 17.616 1.00 97.94 111 GLU A C 1
ATOM 842 O O . GLU A 1 111 ? -5.907 4.786 17.578 1.00 97.94 111 GLU A O 1
ATOM 847 N N . ARG A 1 112 ? -3.860 5.616 17.190 1.00 97.50 112 ARG A N 1
ATOM 848 C CA . ARG A 1 112 ? -3.303 4.333 16.753 1.00 97.50 112 ARG A CA 1
ATOM 849 C C . ARG A 1 112 ? -3.085 3.448 17.984 1.00 97.50 112 ARG A C 1
ATOM 851 O O . ARG A 1 112 ? -2.291 3.790 18.850 1.00 97.50 112 ARG A O 1
ATOM 858 N N . ILE A 1 113 ? -3.758 2.298 18.024 1.00 98.31 113 ILE A N 1
ATOM 859 C CA . ILE A 1 113 ? -3.739 1.376 19.176 1.00 98.31 113 ILE A CA 1
ATOM 860 C C . ILE A 1 113 ? -2.440 0.550 19.237 1.00 98.31 113 ILE A C 1
ATOM 862 O O . ILE A 1 113 ? -2.033 0.117 20.308 1.00 98.31 113 ILE A O 1
ATOM 866 N N . THR A 1 114 ? -1.777 0.334 18.098 1.00 98.25 114 THR A N 1
ATOM 867 C CA . THR A 1 114 ? -0.525 -0.433 18.003 1.00 98.25 114 THR A CA 1
ATOM 868 C C . THR A 1 114 ? 0.675 0.460 17.719 1.00 98.25 114 THR A C 1
ATOM 870 O O . THR A 1 114 ? 0.585 1.479 17.037 1.00 98.25 114 THR A O 1
ATOM 873 N N . SER A 1 115 ? 1.839 0.037 18.179 1.00 98.00 115 SER A N 1
ATOM 874 C CA . SER A 1 115 ? 3.148 0.557 17.807 1.00 98.00 115 SER A CA 1
ATOM 875 C C . SER A 1 115 ? 3.781 -0.300 16.702 1.00 98.00 115 SER A C 1
ATOM 877 O O . SER A 1 115 ? 3.215 -1.295 16.250 1.00 98.00 115 SER A O 1
ATOM 879 N N . ASN A 1 116 ? 4.969 0.084 16.231 1.00 96.12 116 ASN A N 1
ATOM 880 C CA . ASN A 1 116 ? 5.721 -0.742 15.280 1.00 96.12 116 ASN A CA 1
ATOM 881 C C . ASN A 1 116 ? 6.335 -1.991 15.942 1.00 96.12 116 ASN A C 1
ATOM 883 O O . ASN A 1 116 ? 6.585 -2.967 15.245 1.00 96.12 116 ASN A O 1
ATOM 887 N N . ALA A 1 117 ? 6.555 -1.972 17.263 1.00 97.69 117 ALA A N 1
ATOM 888 C CA . ALA A 1 117 ? 7.132 -3.095 18.005 1.00 97.69 117 ALA A CA 1
ATOM 889 C C . ALA A 1 117 ? 6.135 -4.247 18.225 1.00 97.69 117 ALA A C 1
ATOM 891 O O . ALA A 1 117 ? 6.551 -5.364 18.509 1.00 97.69 117 ALA A O 1
ATOM 892 N N . ASP A 1 118 ? 4.835 -3.988 18.055 1.00 98.19 118 ASP A N 1
ATOM 893 C CA . ASP A 1 118 ? 3.781 -4.996 18.220 1.00 98.19 118 ASP A CA 1
ATOM 894 C C . ASP A 1 118 ? 3.656 -5.937 17.008 1.00 98.19 118 ASP A C 1
ATOM 896 O O . ASP A 1 118 ? 2.897 -6.905 17.043 1.00 98.19 118 ASP A O 1
ATOM 900 N N . PHE A 1 119 ? 4.377 -5.660 15.916 1.00 98.31 119 PHE A N 1
ATOM 901 C CA . PHE A 1 119 ? 4.376 -6.507 14.728 1.00 98.31 119 PHE A CA 1
ATOM 902 C C . PHE A 1 119 ? 5.295 -7.721 14.917 1.00 98.31 119 PHE A C 1
ATOM 904 O O . PHE A 1 119 ? 6.499 -7.567 15.109 1.00 98.31 119 PHE A O 1
ATOM 911 N N . ASN A 1 120 ? 4.734 -8.929 14.796 1.00 98.25 120 ASN A N 1
ATOM 912 C CA . ASN A 1 120 ? 5.489 -10.183 14.808 1.00 98.25 120 ASN A CA 1
ATOM 913 C C . ASN A 1 120 ? 5.453 -10.848 13.422 1.00 98.25 120 ASN A C 1
ATOM 915 O O . ASN A 1 120 ? 4.435 -11.422 13.038 1.00 98.25 120 ASN A O 1
ATOM 919 N N . SER A 1 121 ? 6.579 -10.823 12.708 1.00 97.81 121 SER A N 1
ATOM 920 C CA . SER A 1 121 ? 6.712 -11.377 11.352 1.00 97.81 121 SER A CA 1
ATOM 921 C C . SER A 1 121 ? 6.540 -12.898 11.259 1.00 97.81 121 SER A C 1
ATOM 923 O O . SER A 1 121 ? 6.299 -13.410 10.172 1.00 97.81 121 SER A O 1
ATOM 925 N N . GLU A 1 122 ? 6.661 -13.646 12.360 1.00 98.25 122 GLU A N 1
ATOM 926 C CA . GLU A 1 122 ? 6.455 -15.105 12.354 1.00 98.25 122 GLU A CA 1
ATOM 927 C C . GLU A 1 122 ? 4.970 -15.493 12.366 1.00 98.25 122 GLU A C 1
ATOM 929 O O . GLU A 1 122 ? 4.605 -16.623 12.032 1.00 98.25 122 GLU A O 1
ATOM 934 N N . HIS A 1 123 ? 4.098 -14.570 12.778 1.00 98.50 123 HIS A N 1
ATOM 935 C CA . HIS A 1 123 ? 2.678 -14.842 13.014 1.00 98.50 123 HIS A CA 1
ATOM 936 C C . HIS A 1 123 ? 1.736 -13.835 12.349 1.00 98.50 123 HIS A C 1
ATOM 938 O O . HIS A 1 123 ? 0.517 -13.995 12.426 1.00 98.50 123 HIS A O 1
ATOM 944 N N . MET A 1 124 ? 2.270 -12.793 11.713 1.00 98.44 124 MET A N 1
ATOM 945 C CA . MET A 1 124 ? 1.492 -11.726 11.094 1.00 98.44 124 MET A CA 1
ATOM 946 C C . MET A 1 124 ? 2.014 -11.410 9.699 1.00 98.44 124 MET A C 1
ATOM 948 O O . MET A 1 124 ? 3.216 -11.430 9.457 1.00 98.44 124 MET A O 1
ATOM 952 N N . PHE A 1 125 ? 1.088 -11.028 8.821 1.00 98.62 125 PHE A N 1
ATOM 953 C CA . PHE A 1 125 ? 1.398 -10.437 7.526 1.00 98.62 125 PHE A CA 1
ATOM 954 C C . PHE A 1 125 ? 1.093 -8.938 7.541 1.00 98.62 125 PHE A C 1
ATOM 956 O O . PHE A 1 125 ? 0.087 -8.498 8.109 1.00 98.62 125 PHE A O 1
ATOM 963 N N . LYS A 1 126 ? 1.941 -8.150 6.885 1.00 98.50 126 LYS A N 1
ATOM 964 C CA . LYS A 1 126 ? 1.798 -6.712 6.687 1.00 98.50 126 LYS A CA 1
ATOM 965 C C . LYS A 1 126 ? 1.427 -6.419 5.237 1.00 98.50 126 LYS A C 1
ATOM 967 O O . LYS A 1 126 ? 2.215 -6.612 4.316 1.00 98.50 126 LYS A O 1
ATOM 972 N N . PHE A 1 127 ? 0.236 -5.864 5.048 1.00 98.62 127 PHE A N 1
ATOM 973 C CA . PHE A 1 127 ? -0.250 -5.422 3.745 1.00 98.62 127 PHE A CA 1
ATOM 974 C C . PHE A 1 127 ? -0.361 -3.904 3.709 1.00 98.62 127 PHE A C 1
ATOM 976 O O . PHE A 1 127 ? -0.947 -3.296 4.606 1.00 98.62 127 PHE A O 1
ATOM 983 N N . ILE A 1 128 ? 0.161 -3.292 2.648 1.00 98.56 128 ILE A N 1
ATOM 984 C CA . ILE A 1 128 ? 0.031 -1.853 2.409 1.00 98.56 128 ILE A CA 1
ATOM 985 C C . ILE A 1 128 ? -0.696 -1.640 1.086 1.00 98.56 128 ILE A C 1
ATOM 987 O O . ILE A 1 128 ? -0.389 -2.268 0.076 1.00 98.56 128 ILE A O 1
ATOM 991 N N . THR A 1 129 ? -1.655 -0.718 1.085 1.00 98.56 129 THR A N 1
ATOM 992 C CA . THR A 1 129 ? -2.341 -0.258 -0.122 1.00 98.56 129 THR A CA 1
ATOM 993 C C . THR A 1 129 ? -2.086 1.227 -0.323 1.00 98.56 129 THR A C 1
ATOM 995 O O . THR A 1 129 ? -2.220 2.010 0.618 1.00 98.56 129 THR A O 1
ATOM 998 N N . TRP A 1 130 ? -1.738 1.630 -1.544 1.00 98.56 130 TRP A N 1
ATOM 999 C CA . TRP A 1 130 ? -1.433 3.022 -1.843 1.00 98.56 130 TRP A CA 1
ATOM 1000 C C . TRP A 1 130 ? -1.879 3.448 -3.243 1.00 98.56 130 TRP A C 1
ATOM 1002 O O . TRP A 1 130 ? -1.367 2.993 -4.267 1.00 98.56 130 TRP A O 1
ATOM 1012 N N . ASN A 1 131 ? -2.797 4.413 -3.286 1.00 98.19 131 ASN A N 1
ATOM 1013 C CA . ASN A 1 131 ? -3.110 5.145 -4.503 1.00 98.19 131 ASN A CA 1
ATOM 1014 C C . ASN A 1 131 ? -2.017 6.190 -4.766 1.00 98.19 131 ASN A C 1
ATOM 1016 O O . ASN A 1 131 ? -1.912 7.186 -4.047 1.00 98.19 131 ASN A O 1
ATOM 1020 N N . VAL A 1 132 ? -1.211 5.966 -5.805 1.00 97.81 132 VAL A N 1
ATOM 1021 C CA . VAL A 1 132 ? -0.057 6.822 -6.133 1.00 97.81 132 VAL A CA 1
ATOM 1022 C C . VAL A 1 132 ? -0.413 7.990 -7.056 1.00 97.81 132 VAL A C 1
ATOM 1024 O O . VAL A 1 132 ? 0.461 8.792 -7.385 1.00 97.81 132 VAL A O 1
ATOM 1027 N N . ALA A 1 133 ? -1.669 8.082 -7.513 1.00 97.69 133 ALA A N 1
ATOM 1028 C CA . ALA A 1 133 ? -2.173 9.106 -8.433 1.00 97.69 133 ALA A CA 1
ATOM 1029 C C . ALA A 1 133 ? -1.336 9.303 -9.725 1.00 97.69 133 ALA A C 1
ATOM 1031 O O . ALA A 1 133 ? -1.446 10.337 -10.398 1.00 97.69 133 ALA A O 1
ATOM 1032 N N . GLY A 1 134 ? -0.538 8.306 -10.115 1.00 97.25 134 GLY A N 1
ATOM 1033 C CA . GLY A 1 134 ? 0.352 8.300 -11.275 1.00 97.25 134 GLY A CA 1
ATOM 1034 C C . GLY A 1 134 ? 1.793 7.940 -10.910 1.00 97.25 134 GLY A C 1
ATOM 1035 O O . GLY A 1 134 ? 2.578 8.794 -10.496 1.00 97.25 134 GLY A O 1
ATOM 1036 N N . LEU A 1 135 ? 2.183 6.690 -11.171 1.00 96.81 135 LEU A N 1
ATOM 1037 C CA . LEU A 1 135 ? 3.479 6.137 -10.767 1.00 96.81 135 LEU A CA 1
ATOM 1038 C C . LEU A 1 135 ? 4.668 6.876 -11.403 1.00 96.81 135 LEU A C 1
ATOM 1040 O O .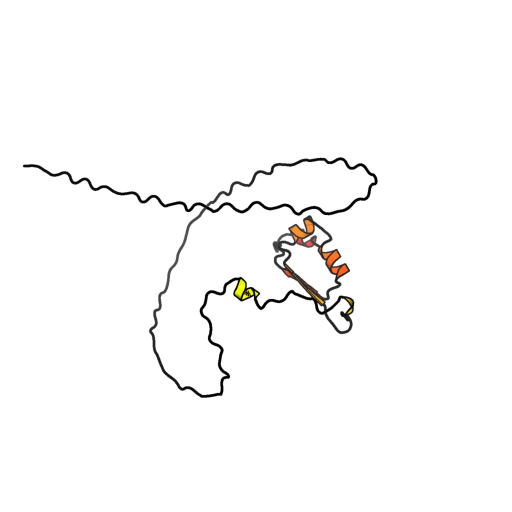 LEU A 1 135 ? 5.652 7.181 -10.737 1.00 96.81 135 LEU A O 1
ATOM 1044 N N . ARG A 1 136 ? 4.561 7.237 -12.687 1.00 95.00 136 ARG A N 1
ATOM 1045 C CA . ARG A 1 136 ? 5.610 7.997 -13.390 1.00 95.00 136 ARG A CA 1
ATOM 1046 C C . ARG A 1 136 ? 5.867 9.361 -12.758 1.00 95.00 136 ARG A C 1
ATOM 1048 O O . ARG A 1 136 ? 7.010 9.800 -12.696 1.00 95.00 136 ARG A O 1
ATOM 1055 N N . GLY A 1 137 ? 4.809 10.042 -12.320 1.00 95.88 137 GLY A N 1
ATOM 1056 C CA . GLY A 1 137 ? 4.926 11.337 -11.652 1.00 95.88 137 GLY A CA 1
ATOM 1057 C C . GLY A 1 137 ? 5.640 11.205 -10.309 1.00 95.88 137 GLY A C 1
ATOM 1058 O O . GLY A 1 137 ? 6.547 11.987 -10.025 1.00 95.88 137 GLY A O 1
ATOM 1059 N N . LEU A 1 138 ? 5.280 10.174 -9.536 1.00 96.88 138 LEU A N 1
ATOM 1060 C CA . LEU A 1 138 ? 5.925 9.843 -8.267 1.00 96.88 138 LEU A CA 1
ATOM 1061 C C . LEU A 1 138 ? 7.428 9.582 -8.453 1.00 96.88 138 LEU A C 1
ATOM 1063 O O . LEU A 1 138 ? 8.239 10.267 -7.834 1.00 96.88 138 LEU A O 1
ATOM 1067 N N . LEU A 1 139 ? 7.797 8.671 -9.360 1.00 95.81 139 LEU A N 1
ATOM 1068 C CA . LEU A 1 139 ? 9.194 8.269 -9.575 1.00 95.81 139 LEU A CA 1
ATOM 1069 C C . LEU A 1 139 ? 10.054 9.353 -10.240 1.00 95.81 139 LEU A C 1
ATOM 1071 O O . LEU A 1 139 ? 11.262 9.395 -10.031 1.00 95.81 139 LEU A O 1
ATOM 1075 N N . ARG A 1 140 ? 9.457 10.271 -11.011 1.00 95.12 140 ARG A N 1
ATOM 1076 C CA . ARG A 1 140 ? 10.174 11.458 -11.511 1.00 95.12 140 ARG A CA 1
ATOM 1077 C C . ARG A 1 140 ? 10.524 12.440 -10.397 1.00 95.12 140 ARG A C 1
ATOM 1079 O O . ARG A 1 140 ? 11.538 13.121 -10.498 1.00 95.12 140 ARG A O 1
ATOM 1086 N N . LYS A 1 141 ? 9.670 12.551 -9.375 1.00 97.12 141 LYS A N 1
ATOM 1087 C CA . LYS A 1 141 ? 9.898 13.432 -8.224 1.00 97.12 141 LYS A CA 1
ATOM 1088 C C . LYS A 1 141 ? 10.879 12.811 -7.230 1.00 97.12 141 LYS A C 1
ATOM 1090 O O . LYS A 1 141 ? 11.738 13.517 -6.715 1.00 97.12 141 LYS A O 1
ATOM 1095 N N . ASP A 1 142 ? 10.737 11.516 -6.966 1.00 96.38 142 ASP A N 1
ATOM 1096 C CA . ASP A 1 142 ? 11.645 10.729 -6.134 1.00 96.38 142 ASP A CA 1
ATOM 1097 C C . ASP A 1 142 ? 11.734 9.304 -6.691 1.00 96.38 142 ASP A C 1
ATOM 1099 O O . ASP A 1 142 ? 10.832 8.484 -6.509 1.00 96.38 142 ASP A O 1
ATOM 1103 N N . ASN A 1 143 ? 12.843 9.010 -7.367 1.00 95.38 143 ASN A N 1
ATOM 1104 C CA . ASN A 1 143 ? 13.076 7.716 -8.009 1.00 95.38 143 ASN A CA 1
ATOM 1105 C C . ASN A 1 143 ? 13.239 6.562 -7.011 1.00 95.38 143 ASN A C 1
ATOM 1107 O O . ASN A 1 143 ? 13.149 5.408 -7.414 1.00 95.38 143 ASN A O 1
ATOM 1111 N N . ARG A 1 144 ? 13.446 6.855 -5.722 1.00 96.06 144 ARG A N 1
ATOM 1112 C CA . ARG A 1 144 ? 13.578 5.859 -4.651 1.00 96.06 144 ARG A CA 1
ATOM 1113 C C . ARG A 1 144 ? 12.363 5.821 -3.727 1.00 96.06 144 ARG A C 1
ATOM 1115 O O . ARG A 1 144 ? 12.432 5.175 -2.689 1.00 96.06 144 ARG A O 1
ATOM 1122 N N . ALA A 1 145 ? 11.256 6.487 -4.067 1.00 96.62 145 ALA A N 1
ATOM 1123 C CA . ALA A 1 145 ? 10.084 6.570 -3.190 1.00 96.62 145 ALA A CA 1
ATOM 1124 C C . ALA A 1 145 ? 9.557 5.188 -2.761 1.00 96.62 145 ALA A C 1
ATOM 1126 O O . ALA A 1 145 ? 9.328 4.956 -1.577 1.00 96.62 145 ALA A O 1
ATOM 1127 N N . ILE A 1 146 ? 9.405 4.263 -3.716 1.00 96.75 146 ILE A N 1
ATOM 1128 C CA . ILE A 1 146 ? 8.929 2.901 -3.431 1.00 96.75 146 ILE A CA 1
ATOM 1129 C C . ILE A 1 146 ? 9.990 2.109 -2.669 1.00 96.75 146 ILE A C 1
ATOM 1131 O O . ILE A 1 146 ? 9.662 1.477 -1.674 1.00 96.75 146 ILE A O 1
ATOM 1135 N N . GLN A 1 147 ? 11.258 2.186 -3.083 1.00 97.00 147 GLN A N 1
ATOM 1136 C CA . GLN A 1 147 ? 12.353 1.496 -2.400 1.00 97.00 147 GLN A CA 1
ATOM 1137 C C . GLN A 1 147 ? 12.437 1.897 -0.921 1.00 97.00 147 GLN A C 1
ATOM 1139 O O . GLN A 1 147 ? 12.461 1.028 -0.059 1.00 97.00 147 GLN A O 1
ATOM 1144 N N . LYS A 1 148 ? 12.389 3.200 -0.617 1.00 97.56 148 LYS A N 1
ATOM 1145 C CA . LYS A 1 148 ? 12.393 3.709 0.764 1.00 97.56 148 LYS A CA 1
ATOM 1146 C C . LYS A 1 148 ? 11.215 3.174 1.576 1.00 97.56 148 LYS A C 1
ATOM 1148 O O . LYS A 1 148 ? 11.389 2.845 2.742 1.00 97.56 148 LYS A O 1
ATOM 1153 N N . LEU A 1 149 ? 10.026 3.092 0.972 1.00 97.56 149 LEU A N 1
ATOM 1154 C CA . LEU A 1 149 ? 8.846 2.525 1.628 1.00 97.56 149 LEU A CA 1
ATOM 1155 C C . LEU A 1 149 ? 9.044 1.034 1.932 1.00 97.56 149 LEU A C 1
ATOM 1157 O O . LEU A 1 149 ? 8.753 0.601 3.041 1.00 97.56 149 LEU A O 1
ATOM 1161 N N . LEU A 1 150 ? 9.551 0.262 0.969 1.00 97.88 150 LEU A N 1
ATOM 1162 C CA . LEU A 1 150 ? 9.798 -1.171 1.140 1.00 97.88 150 LEU A CA 1
ATOM 1163 C C . LEU A 1 150 ? 10.888 -1.447 2.182 1.00 97.88 150 LEU A C 1
ATOM 1165 O O . LEU A 1 150 ? 10.729 -2.353 2.990 1.00 97.88 150 LEU A O 1
ATOM 1169 N N . GLU A 1 151 ? 11.957 -0.653 2.207 1.00 97.94 151 GLU A N 1
ATOM 1170 C CA . GLU A 1 151 ? 13.032 -0.777 3.198 1.00 97.94 151 GLU A CA 1
ATOM 1171 C C . GLU A 1 151 ? 12.559 -0.415 4.610 1.00 97.94 151 GLU A C 1
ATOM 1173 O O . GLU A 1 151 ? 12.920 -1.098 5.568 1.00 97.94 151 GLU A O 1
ATOM 1178 N N . ALA A 1 152 ? 11.747 0.639 4.740 1.00 97.75 152 ALA A N 1
ATOM 1179 C CA . ALA A 1 152 ? 11.257 1.111 6.032 1.00 97.75 152 ALA A CA 1
ATOM 1180 C C . ALA A 1 152 ? 10.162 0.209 6.617 1.00 97.75 152 ALA A C 1
ATOM 1182 O O . ALA A 1 152 ? 10.171 -0.066 7.815 1.00 97.75 152 ALA A O 1
ATOM 1183 N N . GLU A 1 153 ? 9.215 -0.237 5.790 1.00 98.12 153 GLU A N 1
ATOM 1184 C CA . GLU A 1 153 ? 8.040 -0.968 6.269 1.00 98.12 153 GLU A CA 1
ATOM 1185 C C . GLU A 1 153 ? 8.146 -2.481 6.104 1.00 98.12 153 GLU A C 1
ATOM 1187 O O . GLU A 1 153 ? 7.473 -3.196 6.842 1.00 98.12 153 GLU A O 1
ATOM 1192 N N . GLN A 1 154 ? 8.958 -2.975 5.166 1.00 97.94 154 GLN A N 1
ATOM 1193 C CA . GLN A 1 154 ? 9.081 -4.401 4.838 1.00 97.94 154 GLN A CA 1
ATOM 1194 C C . GLN A 1 154 ? 7.716 -5.120 4.759 1.00 97.94 154 GLN A C 1
ATOM 1196 O O . GLN A 1 154 ? 7.476 -6.069 5.504 1.00 97.94 154 GLN A O 1
ATOM 1201 N N . PRO A 1 155 ? 6.766 -4.641 3.928 1.00 98.38 155 PRO A N 1
ATOM 1202 C CA . PRO A 1 155 ? 5.465 -5.284 3.806 1.00 98.38 155 PRO A CA 1
ATOM 1203 C C . PRO A 1 155 ? 5.567 -6.611 3.045 1.00 98.38 155 PRO A C 1
ATOM 1205 O O . PRO A 1 155 ? 6.329 -6.722 2.085 1.00 98.38 155 PRO A O 1
ATOM 1208 N N . ASP A 1 156 ? 4.717 -7.572 3.399 1.00 98.56 156 ASP A N 1
ATOM 1209 C CA . ASP A 1 156 ? 4.558 -8.831 2.663 1.00 98.56 156 ASP A CA 1
ATOM 1210 C C . ASP A 1 156 ? 3.913 -8.612 1.290 1.00 98.56 156 ASP A C 1
ATOM 1212 O O . ASP A 1 156 ? 4.229 -9.306 0.325 1.00 98.56 156 ASP A O 1
ATOM 1216 N N . ALA A 1 157 ? 3.027 -7.617 1.173 1.00 98.31 157 ALA A N 1
ATOM 1217 C CA . ALA A 1 157 ? 2.579 -7.135 -0.127 1.00 98.31 157 ALA A CA 1
ATOM 1218 C C . ALA A 1 157 ? 2.295 -5.630 -0.131 1.00 98.31 157 ALA A C 1
ATOM 1220 O O . ALA A 1 157 ? 1.704 -5.072 0.800 1.00 98.31 157 ALA A O 1
ATOM 1221 N N . LEU A 1 158 ? 2.666 -4.991 -1.242 1.00 98.25 158 LEU A N 1
ATOM 1222 C CA . LEU A 1 158 ? 2.359 -3.600 -1.551 1.00 98.25 158 LEU A CA 1
ATOM 1223 C C . LEU A 1 158 ? 1.446 -3.533 -2.782 1.00 98.25 158 LEU A C 1
ATOM 1225 O O . LEU A 1 158 ? 1.857 -3.859 -3.895 1.00 98.25 158 LEU A O 1
ATOM 1229 N N . CYS A 1 159 ? 0.217 -3.064 -2.589 1.00 98.50 159 CYS A N 1
ATOM 1230 C CA . CYS A 1 159 ? -0.766 -2.874 -3.652 1.00 98.50 159 CYS A CA 1
ATOM 1231 C C . CYS A 1 159 ? -0.790 -1.407 -4.095 1.00 98.50 159 CYS A C 1
ATOM 1233 O O . CYS A 1 159 ? -1.099 -0.528 -3.292 1.00 98.50 159 CYS A O 1
ATOM 1235 N N . LEU A 1 160 ? -0.515 -1.137 -5.375 1.00 97.88 160 LEU A N 1
ATOM 1236 C CA . LEU A 1 160 ? -0.548 0.220 -5.934 1.00 97.88 160 LEU A CA 1
ATOM 1237 C C . LEU A 1 160 ? -1.780 0.443 -6.821 1.00 97.88 160 LEU A C 1
ATOM 1239 O O . LEU A 1 160 ? -2.049 -0.357 -7.719 1.00 97.88 160 LEU A O 1
ATOM 1243 N N . GLN A 1 161 ? -2.495 1.556 -6.619 1.00 98.38 161 GLN A N 1
ATOM 1244 C CA . GLN A 1 161 ? -3.610 1.985 -7.480 1.00 98.38 161 GLN A CA 1
ATOM 1245 C C . GLN A 1 161 ? -3.298 3.255 -8.273 1.00 98.38 161 GLN A C 1
ATOM 1247 O O . GLN A 1 161 ? -2.396 4.020 -7.937 1.00 98.38 161 GLN A O 1
ATOM 1252 N N . GLU A 1 162 ? -4.081 3.474 -9.337 1.00 97.75 162 GLU A N 1
ATOM 1253 C CA . GLU A 1 162 ? -3.957 4.613 -10.255 1.00 97.75 162 GLU A CA 1
ATOM 1254 C C . GLU A 1 162 ? -2.524 4.831 -10.760 1.00 97.75 162 GLU A C 1
ATOM 1256 O O . GLU A 1 162 ? -2.020 5.952 -10.820 1.00 97.75 162 GLU A O 1
ATOM 1261 N N . THR A 1 163 ? -1.841 3.758 -11.162 1.00 97.25 163 THR A N 1
ATOM 1262 C CA . THR A 1 163 ? -0.464 3.855 -11.671 1.00 97.25 163 THR A CA 1
ATOM 1263 C C . THR A 1 163 ? -0.373 4.692 -12.952 1.00 97.25 163 THR A C 1
ATOM 1265 O O . THR A 1 163 ? 0.676 5.285 -13.216 1.00 97.25 163 THR A O 1
ATOM 1268 N N . LYS A 1 164 ? -1.477 4.792 -13.713 1.00 96.56 164 LYS A N 1
ATOM 1269 C CA . LYS A 1 164 ? -1.600 5.536 -14.983 1.00 96.56 164 LYS A CA 1
ATOM 1270 C C . LYS A 1 164 ? -0.537 5.125 -16.011 1.00 96.56 164 LYS A C 1
ATOM 1272 O O . LYS A 1 164 ? -0.100 5.940 -16.821 1.00 96.56 164 LYS A O 1
ATOM 1277 N N . LEU A 1 165 ? -0.095 3.870 -15.953 1.00 95.69 165 LEU A N 1
ATOM 1278 C CA . LEU A 1 165 ? 0.793 3.298 -16.955 1.00 95.69 165 LEU A CA 1
ATOM 1279 C C . LEU A 1 165 ? -0.020 2.884 -18.179 1.00 95.69 165 LEU A C 1
ATOM 1281 O O . LEU A 1 165 ? -1.079 2.273 -18.054 1.00 95.69 165 LEU A O 1
ATOM 1285 N N . ASN A 1 166 ? 0.501 3.187 -19.364 1.00 94.94 166 ASN A N 1
ATOM 1286 C CA . ASN A 1 166 ? -0.041 2.647 -20.603 1.00 94.94 166 ASN A CA 1
ATOM 1287 C C . ASN A 1 166 ? 0.514 1.230 -20.786 1.00 94.94 166 ASN A C 1
ATOM 1289 O O . ASN A 1 166 ? 1.736 1.101 -20.801 1.00 94.94 166 ASN A O 1
ATOM 1293 N N . PRO A 1 167 ? -0.309 0.184 -20.964 1.00 92.31 167 PRO A N 1
ATOM 1294 C CA . PRO A 1 167 ? 0.169 -1.203 -21.011 1.00 92.31 167 PRO A CA 1
ATOM 1295 C C . PRO A 1 167 ? 1.175 -1.463 -22.142 1.00 92.31 167 PRO A C 1
ATOM 1297 O O . PRO A 1 167 ? 2.057 -2.298 -21.997 1.00 92.31 167 PRO A O 1
ATOM 1300 N N . ASN A 1 168 ? 1.087 -0.698 -23.232 1.00 94.62 168 ASN A N 1
ATOM 1301 C CA . ASN A 1 168 ? 1.930 -0.860 -24.418 1.00 94.62 168 ASN A CA 1
ATOM 1302 C C . ASN A 1 168 ? 3.173 0.044 -24.421 1.00 94.62 168 ASN A C 1
ATOM 1304 O O . ASN A 1 168 ? 3.854 0.131 -25.439 1.00 94.62 168 ASN A O 1
ATOM 1308 N N . ASP A 1 169 ? 3.446 0.776 -23.337 1.00 94.12 169 ASP A N 1
ATOM 1309 C CA . ASP A 1 169 ? 4.598 1.674 -23.293 1.00 94.12 169 ASP A CA 1
ATOM 1310 C C . ASP A 1 169 ? 5.860 0.916 -22.840 1.00 94.12 169 ASP A C 1
ATOM 1312 O O . ASP A 1 169 ? 5.934 0.491 -21.680 1.00 94.12 169 ASP A O 1
ATOM 1316 N N . PRO A 1 170 ? 6.874 0.767 -23.715 1.00 91.75 170 PRO A N 1
ATOM 1317 C CA . PRO A 1 170 ? 8.083 0.009 -23.403 1.00 91.75 170 PRO A CA 1
ATOM 1318 C C . PRO A 1 170 ? 8.889 0.621 -22.251 1.00 91.75 170 PRO A C 1
ATOM 1320 O O . PRO A 1 170 ? 9.625 -0.094 -21.574 1.00 91.75 170 PRO A O 1
ATOM 1323 N N . GLN A 1 171 ? 8.723 1.917 -21.963 1.00 89.38 171 GLN A N 1
ATOM 1324 C CA . GLN A 1 171 ? 9.412 2.579 -20.850 1.00 89.38 171 GLN A CA 1
ATOM 1325 C C . GLN A 1 171 ? 8.934 2.087 -19.478 1.00 89.38 171 GLN A C 1
ATOM 1327 O O . GLN A 1 171 ? 9.573 2.373 -18.470 1.00 89.38 171 GLN A O 1
ATOM 1332 N N . ASN A 1 172 ? 7.821 1.350 -19.402 1.00 89.62 172 ASN A N 1
ATOM 1333 C CA . ASN A 1 172 ? 7.369 0.781 -18.133 1.00 89.62 172 ASN A CA 1
ATOM 1334 C C . ASN A 1 172 ? 8.319 -0.289 -17.590 1.00 89.62 172 ASN A C 1
ATOM 1336 O O . ASN A 1 172 ? 8.373 -0.465 -16.379 1.00 89.62 172 ASN A O 1
ATOM 1340 N N . ALA A 1 173 ? 9.078 -0.967 -18.457 1.00 86.50 173 ALA A N 1
ATOM 1341 C CA . ALA A 1 173 ? 10.024 -2.005 -18.047 1.00 86.50 173 ALA A CA 1
ATOM 1342 C C . ALA A 1 173 ? 11.183 -1.462 -17.193 1.00 86.50 173 ALA A C 1
ATOM 1344 O O . ALA A 1 173 ? 11.856 -2.229 -16.515 1.00 86.50 173 ALA A O 1
ATOM 1345 N N . THR A 1 174 ? 11.416 -0.148 -17.224 1.00 85.50 174 THR A N 1
ATOM 1346 C CA . THR A 1 174 ? 12.479 0.522 -16.464 1.00 85.50 174 THR A CA 1
ATOM 1347 C C . THR A 1 174 ? 11.943 1.302 -15.261 1.00 85.50 174 THR A C 1
ATOM 1349 O O . THR A 1 174 ? 12.672 2.116 -14.698 1.00 85.50 174 THR A O 1
ATOM 1352 N N . LEU A 1 175 ? 10.655 1.168 -14.922 1.00 80.94 175 LEU A N 1
ATOM 1353 C CA . LEU A 1 175 ? 10.058 1.850 -13.773 1.00 80.94 175 LEU A CA 1
ATOM 1354 C C . LEU A 1 175 ? 10.144 0.958 -12.532 1.00 80.94 175 LEU A C 1
ATOM 1356 O O . LEU A 1 175 ? 9.408 -0.021 -12.440 1.00 80.94 175 LEU A O 1
ATOM 1360 N N . GLY A 1 176 ? 10.968 1.369 -11.568 1.00 61.00 176 GLY A N 1
ATOM 1361 C CA . GLY A 1 176 ? 11.183 0.661 -10.301 1.00 61.00 176 GLY A CA 1
ATOM 1362 C C . GLY A 1 176 ? 12.473 -0.134 -10.326 1.00 61.00 176 GLY A C 1
ATOM 1363 O O . GLY A 1 176 ? 12.478 -1.205 -9.690 1.00 61.00 176 GLY A O 1
#

Secondary structure (DSSP, 8-state):
-----------------PPPPPPPP-PPP-------------------PPPPPPP----------------------------------PPP---S---HHHHHTT-PPP-----STT--TTT---EEEEE-S-HHHHHHH-TTHHHHHHHHH--SEEEEE-----TT-GGGGG--

Foldseek 3Di:
DDDDDDDDDDDDDDDDDDDDDDDDDDDDDDDDDDDDDDDDDDDDDDDPDDDDDDDDDDDDDDDDDDDDDDDDDDDDDDDDDDDDDPDDDDPDPDPDDQDPCNVCVPPDDDDDPDDPVPDDPVPDAFEEEDEPLAQVVVCVVPVCPVVVVCVVNVGPDYHYPNNVDDPPDPCVVVRD

Radius of gyration: 32.79 Å; chains: 1; bounding box: 89×70×61 Å

Sequence (176 aa):
NNNNNNNNNNSSKSGGKRPRSPSPPATPPRNINSTHPNNSNINICTGRSKTPSPIRSSHSTEAKRDEIETTKTTKKTTKAKKTTVGIDAIPPQDDGKKTEASIWSQVEPFERITSNADFNSEHMFKFITWNVAGLRGLLRKDNRAIQKLLEAEQPDALCLQETKLNPNDPQNATLG

Organism: NCBI:txid67003

InterPro domains:
  IPR005135 Endonuclease/exonuclease/phosphatase [PF03372] (128-174)
  IPR036691 Endonuclease/exonuclease/phosphatase superfamily [G3DSA:3.60.10.10] (88-175)
  IPR036691 Endonuclease/exonuclease/phosphatase superfamily [SSF56219] (125-163)